Protein AF-A0A961I0P8-F1 (afdb_monomer_lite)

Sequence (160 aa):
MFYRPHDNSYAFHYSQSKVGEVLNMRFEPGFNRFFDALLLGDNDPRYLPQIRDQAIAQRRPIFMRYEGEPVAYGWFGRVWDEAIGSSSHLARTLLQTFLADLGEPGFAYGQRALGHRGDRMIEKYRDEIARQLSARLASDAFATRAAAFANDDIKELLWT

pLDDT: mean 72.75, std 16.75, range [37.62, 95.31]

Radius of gyration: 18.25 Å; chains: 1; bounding box: 43×35×43 Å

Foldseek 3Di:
DAADVVQRWDWDWDQDPLPRDIDTDIDDNVCVVVQLCLQQPPHDSVCSVVSRVVCVVVVQDSAADPVSHHDDPVVQQVCCCVQQVDGPVLVLLLCLLVQCVVPDVSNVVSCVVVSPPDPVPPPVNDDPVVNVVSNCSRVCSNVVRCVVVVVPPVVVVVPD

Secondary structure (DSSP, 8-state):
-EEEGGGTEEEEEEE-TTT--EEEEEPPGGGHHHHHHHHHTTS-GGGHHHHHHHHHHTT--SSB-TTSPBPPHHHHHHHHHHHHSS-HHHHHHHHHHHHHHT-HHHHHHHHHHHT---STTSSTT--HHHHHHHHHHHHHHHHHHHHHHHHHTTTGGG--

Structure (mmCIF, N/CA/C/O backbone):
data_AF-A0A961I0P8-F1
#
_entry.id   AF-A0A961I0P8-F1
#
loop_
_atom_site.group_PDB
_atom_site.id
_atom_site.type_symbol
_atom_site.label_atom_id
_atom_site.label_alt_id
_atom_site.label_comp_id
_atom_site.label_asym_id
_atom_site.label_entity_id
_atom_site.label_seq_id
_atom_site.pdbx_PDB_ins_code
_atom_site.Cartn_x
_atom_site.Cartn_y
_atom_site.Cartn_z
_atom_site.occupancy
_atom_site.B_iso_or_equiv
_atom_site.auth_seq_id
_atom_site.auth_comp_id
_atom_site.auth_asym_id
_atom_site.auth_atom_id
_atom_site.pdbx_PDB_model_num
ATOM 1 N N . MET A 1 1 ? -6.527 5.923 1.306 1.00 83.88 1 MET A N 1
ATOM 2 C CA . MET A 1 1 ? -6.908 4.517 1.057 1.00 83.88 1 MET A CA 1
ATOM 3 C C . MET A 1 1 ? -8.422 4.444 1.027 1.00 83.88 1 MET A C 1
ATOM 5 O O . MET A 1 1 ? -9.054 5.247 1.701 1.00 83.88 1 MET A O 1
ATOM 9 N N . PHE A 1 2 ? -8.990 3.537 0.248 1.00 88.19 2 PHE A N 1
ATOM 10 C CA . PHE A 1 2 ? -10.417 3.234 0.248 1.00 88.19 2 PHE A CA 1
ATOM 11 C C . PHE A 1 2 ? -10.611 1.723 0.115 1.00 88.19 2 PHE A C 1
ATOM 13 O O . PHE A 1 2 ? -9.712 1.012 -0.338 1.00 88.19 2 PHE A O 1
ATOM 20 N N . TYR A 1 3 ? -11.772 1.240 0.540 1.00 89.81 3 TYR A N 1
ATOM 21 C CA . TYR A 1 3 ? -12.153 -0.162 0.442 1.00 89.81 3 TYR A CA 1
ATOM 22 C C . TYR A 1 3 ? -13.157 -0.339 -0.695 1.00 89.81 3 TYR A C 1
ATOM 24 O O . TYR A 1 3 ? -14.016 0.515 -0.909 1.00 89.81 3 TYR A O 1
ATOM 32 N N . ARG A 1 4 ? -13.020 -1.425 -1.454 1.00 89.25 4 ARG A N 1
ATOM 33 C CA . ARG A 1 4 ? -13.873 -1.764 -2.595 1.00 89.25 4 ARG A CA 1
ATOM 34 C C . ARG A 1 4 ? -14.682 -3.013 -2.230 1.00 89.25 4 ARG A C 1
ATOM 36 O O . ARG A 1 4 ? -14.143 -4.113 -2.352 1.00 89.25 4 ARG A O 1
ATOM 43 N N . PRO A 1 5 ? -15.951 -2.872 -1.798 1.00 86.25 5 PRO A N 1
ATOM 44 C CA . PRO A 1 5 ? -16.746 -3.999 -1.308 1.00 86.25 5 PRO A CA 1
ATOM 45 C C . PRO A 1 5 ? -16.976 -5.090 -2.356 1.00 86.25 5 PRO A C 1
ATOM 47 O O . PRO A 1 5 ? -16.863 -6.267 -2.040 1.00 86.25 5 PRO A O 1
ATOM 50 N N . HIS A 1 6 ? -17.232 -4.702 -3.611 1.00 87.06 6 HIS A N 1
ATOM 51 C CA . HIS A 1 6 ? -17.514 -5.640 -4.705 1.00 87.06 6 HIS A CA 1
ATOM 52 C C . HIS A 1 6 ? -16.360 -6.623 -4.964 1.00 87.06 6 HIS A C 1
ATOM 54 O O . HIS A 1 6 ? -16.588 -7.782 -5.290 1.00 87.06 6 HIS A O 1
ATOM 60 N N . ASP A 1 7 ? -15.122 -6.167 -4.766 1.00 83.12 7 ASP A N 1
ATOM 61 C CA . ASP A 1 7 ? -13.919 -6.951 -5.057 1.00 83.12 7 ASP A CA 1
ATOM 62 C C . ASP A 1 7 ? -13.199 -7.388 -3.775 1.00 83.12 7 ASP A C 1
ATOM 64 O O . ASP A 1 7 ? -12.057 -7.839 -3.852 1.00 83.12 7 ASP A O 1
ATOM 68 N N . ASN A 1 8 ? -13.816 -7.157 -2.606 1.00 86.81 8 ASN A N 1
ATOM 69 C CA . ASN A 1 8 ? -13.235 -7.336 -1.276 1.00 86.81 8 ASN A CA 1
ATOM 70 C C . ASN A 1 8 ? -11.742 -6.960 -1.247 1.00 86.81 8 ASN A C 1
ATOM 72 O O . ASN A 1 8 ? -10.884 -7.808 -1.015 1.00 86.81 8 ASN A O 1
ATOM 76 N N . SER A 1 9 ? -11.403 -5.710 -1.570 1.00 87.81 9 SER A N 1
ATOM 77 C CA . SER A 1 9 ? -9.999 -5.276 -1.633 1.00 87.81 9 SER A CA 1
ATOM 78 C C . SER A 1 9 ? -9.810 -3.824 -1.227 1.00 87.81 9 SER A C 1
ATOM 80 O O . SER A 1 9 ? -10.643 -2.955 -1.499 1.00 87.81 9 SER A O 1
ATOM 82 N N . TYR A 1 10 ? -8.672 -3.548 -0.595 1.00 90.19 10 TYR A N 1
ATOM 83 C CA . TYR A 1 10 ? -8.203 -2.184 -0.388 1.00 90.19 10 TYR A CA 1
ATOM 84 C C . TYR A 1 10 ? -7.524 -1.634 -1.641 1.00 90.19 10 TYR A C 1
ATOM 86 O O . TYR A 1 10 ? -6.901 -2.354 -2.424 1.00 90.19 10 TYR A O 1
ATOM 94 N N . ALA A 1 11 ? -7.607 -0.320 -1.808 1.00 88.19 11 ALA A N 1
ATOM 95 C CA . ALA A 1 11 ? -6.888 0.410 -2.836 1.00 88.19 11 ALA A CA 1
ATOM 96 C C . ALA A 1 11 ? -6.405 1.764 -2.305 1.00 88.19 11 ALA A C 1
ATOM 98 O O . ALA A 1 11 ? -6.965 2.337 -1.361 1.00 88.19 11 ALA A O 1
ATOM 99 N N . PHE A 1 12 ? -5.364 2.308 -2.926 1.00 86.88 12 PHE A N 1
ATOM 100 C CA . PHE A 1 12 ? -4.960 3.685 -2.694 1.00 86.88 12 PHE A CA 1
ATOM 101 C C . PHE A 1 12 ? -4.842 4.469 -3.991 1.00 86.88 12 PHE A C 1
ATOM 103 O O . PHE A 1 12 ? -4.543 3.944 -5.061 1.00 86.88 12 PHE A O 1
ATOM 110 N N . HIS A 1 13 ? -5.063 5.765 -3.826 1.00 85.56 13 HIS A N 1
ATOM 111 C CA . HIS A 1 13 ? -4.775 6.793 -4.799 1.00 85.56 13 HIS A CA 1
ATOM 112 C C . HIS A 1 13 ? -3.648 7.639 -4.220 1.00 85.56 13 HIS A C 1
ATOM 114 O O . HIS A 1 13 ? -3.766 8.137 -3.096 1.00 85.56 13 HIS A O 1
ATOM 120 N N . TYR A 1 14 ? -2.550 7.763 -4.953 1.00 83.25 14 TYR A N 1
ATOM 121 C CA . TYR A 1 14 ? -1.390 8.527 -4.525 1.00 83.25 14 TYR A CA 1
ATOM 122 C C . TYR A 1 14 ? -0.945 9.456 -5.645 1.00 83.25 14 TYR A C 1
ATOM 124 O O . TYR A 1 14 ? -0.560 9.004 -6.719 1.00 83.25 14 TYR A O 1
ATOM 132 N N . SER A 1 15 ? -0.993 10.759 -5.378 1.00 82.88 15 SER A N 1
ATOM 133 C CA . SER A 1 15 ? -0.451 11.770 -6.279 1.00 82.88 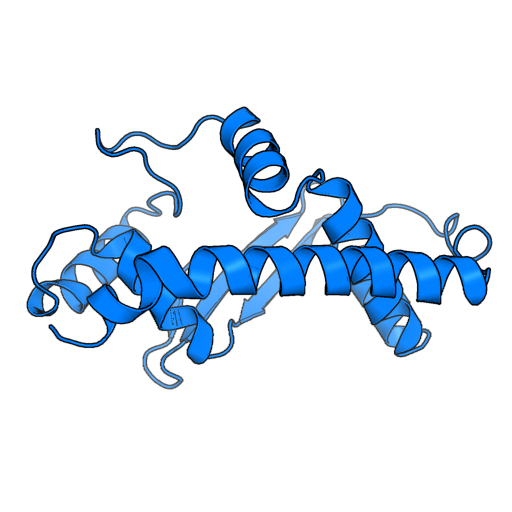15 SER A CA 1
ATOM 134 C C . SER A 1 15 ? 1.015 12.014 -5.932 1.00 82.88 15 SER A C 1
ATOM 136 O O . SER A 1 15 ? 1.348 12.449 -4.825 1.00 82.88 15 SER A O 1
ATOM 138 N N . GLN A 1 16 ? 1.908 11.703 -6.867 1.00 76.88 16 GLN A N 1
ATOM 139 C CA . GLN A 1 16 ? 3.335 11.923 -6.699 1.00 76.88 16 GLN A CA 1
ATOM 140 C C . GLN A 1 16 ? 3.692 13.383 -6.959 1.00 76.88 16 GLN A C 1
ATOM 142 O O . GLN A 1 16 ? 3.731 13.835 -8.102 1.00 76.88 16 GLN A O 1
ATOM 147 N N . SER A 1 17 ? 4.113 14.095 -5.915 1.00 75.31 17 SER A N 1
ATOM 148 C CA . SER A 1 17 ? 4.611 15.474 -6.038 1.00 75.31 17 SER A CA 1
ATOM 149 C C . SER A 1 17 ? 5.814 15.606 -6.982 1.00 75.31 17 SER A C 1
ATOM 151 O O . SER A 1 17 ? 6.000 16.636 -7.627 1.00 75.31 17 SER A O 1
ATOM 153 N N . LYS A 1 18 ? 6.632 14.550 -7.093 1.00 68.25 18 LYS A N 1
ATOM 154 C CA . LYS A 1 18 ? 7.830 14.534 -7.937 1.00 68.25 18 LYS A CA 1
ATOM 155 C C . LYS A 1 18 ? 7.573 14.225 -9.397 1.00 68.25 18 LYS A C 1
ATOM 157 O O . LYS A 1 18 ? 8.450 14.525 -10.172 1.00 68.25 18 LYS A O 1
ATOM 162 N N . VAL A 1 19 ? 6.470 13.645 -9.840 1.00 68.56 19 VAL A N 1
ATOM 163 C CA . VAL A 1 19 ? 6.284 13.388 -11.290 1.00 68.56 19 VAL A CA 1
ATOM 164 C C . VAL A 1 19 ? 4.963 13.970 -11.785 1.00 68.56 19 VAL A C 1
ATOM 166 O O . VAL A 1 19 ? 4.774 14.115 -12.982 1.00 68.56 19 VAL A O 1
ATOM 169 N N . GLY A 1 20 ? 4.088 14.408 -10.872 1.00 68.88 20 GLY A N 1
ATOM 170 C CA . GLY A 1 20 ? 2.731 14.844 -11.202 1.00 68.88 20 GLY A CA 1
ATOM 171 C C . GLY A 1 20 ? 1.812 13.677 -11.562 1.00 68.88 20 GLY A C 1
ATOM 172 O O . GLY A 1 20 ? 0.653 13.894 -11.893 1.00 68.88 20 GLY A O 1
ATOM 173 N N . GLU A 1 21 ? 2.320 12.448 -11.479 1.00 73.38 21 GLU A N 1
ATOM 174 C CA . GLU A 1 21 ? 1.610 11.229 -11.830 1.00 73.38 21 GLU A CA 1
ATOM 175 C C . GLU A 1 21 ? 0.743 10.740 -10.676 1.00 73.38 21 GLU A C 1
ATOM 177 O O . GLU A 1 21 ? 1.062 10.896 -9.490 1.00 73.38 21 GLU A O 1
ATOM 182 N N . VAL A 1 22 ? -0.365 10.112 -11.048 1.00 77.75 22 VAL A N 1
ATOM 183 C CA . VAL A 1 22 ? -1.296 9.498 -10.114 1.00 77.75 22 VAL A CA 1
ATOM 184 C C . VAL A 1 22 ? -1.117 7.991 -10.165 1.00 77.75 22 VAL A C 1
ATOM 186 O O . VAL A 1 22 ? -1.369 7.347 -11.181 1.00 77.75 22 VAL A O 1
ATOM 189 N N . LEU A 1 23 ? -0.751 7.412 -9.027 1.00 78.81 23 LEU A N 1
ATOM 190 C CA . LEU A 1 23 ? -0.727 5.972 -8.838 1.00 78.81 23 LEU A CA 1
ATOM 191 C C . LEU A 1 23 ? -2.037 5.521 -8.209 1.00 78.81 23 LEU A C 1
ATOM 193 O O . LEU A 1 23 ? -2.332 5.821 -7.051 1.00 78.81 23 LEU A O 1
ATOM 197 N N . ASN A 1 24 ? -2.803 4.771 -8.994 1.00 80.25 24 ASN A N 1
ATOM 198 C CA . ASN A 1 24 ? -3.949 4.011 -8.522 1.00 80.25 24 ASN A CA 1
ATOM 199 C C . ASN A 1 24 ? -3.503 2.565 -8.347 1.00 80.25 24 ASN A C 1
ATOM 201 O O . ASN A 1 24 ? -3.261 1.869 -9.331 1.00 80.25 24 ASN A O 1
ATOM 205 N N . MET A 1 25 ? -3.381 2.120 -7.103 1.00 81.62 25 MET A N 1
ATOM 206 C CA . MET A 1 25 ? -2.972 0.754 -6.803 1.00 81.62 25 MET A CA 1
ATOM 207 C C . MET A 1 25 ? -4.085 0.040 -6.057 1.00 81.62 25 MET A C 1
ATOM 209 O O . MET A 1 25 ? -4.577 0.516 -5.032 1.00 81.62 25 MET A O 1
ATOM 213 N N . ARG A 1 26 ? -4.462 -1.122 -6.581 1.00 84.06 26 ARG A N 1
ATOM 214 C CA . ARG A 1 26 ? -5.325 -2.088 -5.911 1.00 84.06 26 ARG A CA 1
ATOM 215 C C . ARG A 1 26 ? -4.438 -3.132 -5.250 1.00 84.06 26 ARG A C 1
ATOM 217 O O . ARG A 1 26 ? -3.508 -3.621 -5.886 1.00 84.06 26 ARG A O 1
ATOM 224 N N . PHE A 1 27 ? -4.735 -3.472 -4.005 1.00 82.25 27 PHE A N 1
ATOM 225 C CA . PHE A 1 27 ? -4.088 -4.592 -3.342 1.00 82.25 27 PHE A CA 1
ATOM 226 C C . PHE A 1 27 ? -4.807 -5.894 -3.679 1.00 82.25 27 PHE A C 1
ATOM 228 O O . PHE A 1 27 ? -6.032 -5.928 -3.817 1.00 82.25 27 PHE A O 1
ATOM 235 N N . GLU A 1 28 ? -4.036 -6.971 -3.786 1.00 82.00 28 GLU A N 1
ATOM 236 C CA . GLU A 1 28 ? -4.603 -8.313 -3.844 1.00 82.00 28 GLU A CA 1
ATOM 237 C C . GLU A 1 28 ? -5.339 -8.626 -2.528 1.00 82.00 28 GLU A C 1
ATOM 239 O O . GLU A 1 28 ? -4.830 -8.262 -1.462 1.00 82.00 28 GLU A O 1
ATOM 244 N N . PRO A 1 29 ? -6.500 -9.312 -2.556 1.00 81.00 29 PRO A N 1
ATOM 245 C CA . PRO A 1 29 ? -7.317 -9.552 -1.360 1.00 81.00 29 PRO A CA 1
ATOM 246 C C . PRO A 1 29 ? -6.568 -10.206 -0.191 1.00 81.00 29 PRO A C 1
ATOM 248 O O . PRO A 1 29 ? -6.901 -9.969 0.967 1.00 81.00 29 PRO A O 1
ATOM 251 N N . GLY A 1 30 ? -5.509 -10.978 -0.464 1.00 82.38 30 GLY A N 1
ATOM 252 C CA . GLY A 1 30 ? -4.651 -11.569 0.570 1.00 82.38 30 GLY A CA 1
ATOM 253 C C . GLY A 1 30 ? -3.957 -10.546 1.484 1.00 82.38 30 GLY A C 1
ATOM 254 O O . GLY A 1 30 ? -3.597 -10.884 2.610 1.00 82.38 30 GLY A O 1
ATOM 255 N N . PHE A 1 31 ? -3.811 -9.290 1.048 1.00 83.94 31 PHE A N 1
ATOM 256 C CA . PHE A 1 31 ? -3.302 -8.197 1.882 1.00 83.94 31 PHE A CA 1
ATOM 257 C C . PHE A 1 31 ? -4.360 -7.609 2.821 1.00 83.94 31 PHE A C 1
ATOM 259 O O . PHE A 1 31 ? -3.997 -6.877 3.739 1.00 83.94 31 PHE A O 1
ATOM 266 N N . ASN A 1 32 ? -5.648 -7.928 2.653 1.00 88.12 32 ASN A N 1
ATOM 267 C CA . ASN A 1 32 ? -6.696 -7.380 3.514 1.00 88.12 32 ASN A CA 1
ATOM 268 C C . ASN A 1 32 ? -6.457 -7.717 4.978 1.00 88.12 32 ASN A C 1
ATOM 270 O O . ASN A 1 32 ? -6.579 -6.824 5.800 1.00 88.12 32 ASN A O 1
ATOM 274 N N . ARG A 1 33 ? -6.014 -8.944 5.290 1.00 89.06 33 ARG A N 1
ATOM 275 C CA . ARG A 1 33 ? -5.712 -9.359 6.670 1.00 89.06 33 ARG A CA 1
ATOM 276 C C . ARG A 1 33 ? -4.747 -8.404 7.376 1.00 89.06 33 ARG A C 1
ATOM 278 O O . ARG A 1 33 ? -4.903 -8.130 8.555 1.00 89.06 33 ARG A O 1
ATOM 285 N N . PHE A 1 34 ? -3.775 -7.867 6.637 1.00 89.06 34 PHE A N 1
ATOM 286 C CA . PHE A 1 34 ? -2.805 -6.920 7.171 1.00 89.06 34 PHE A CA 1
ATOM 287 C C . PHE A 1 34 ? -3.461 -5.568 7.470 1.00 89.06 34 PHE A C 1
ATOM 289 O O . PHE A 1 34 ? -3.300 -5.029 8.560 1.00 89.06 34 PHE A O 1
ATOM 296 N N . PHE A 1 35 ? -4.239 -5.030 6.529 1.00 90.62 35 PHE A N 1
ATOM 297 C CA . PHE A 1 35 ? -4.942 -3.761 6.733 1.00 90.62 35 PHE A CA 1
ATOM 298 C C . PHE A 1 35 ? -6.045 -3.860 7.787 1.00 90.62 35 PHE A C 1
ATOM 300 O O . PHE A 1 35 ? -6.217 -2.934 8.572 1.00 90.62 35 PHE A O 1
ATOM 307 N N . ASP A 1 36 ? -6.763 -4.977 7.822 1.00 92.06 36 ASP A N 1
ATOM 308 C CA . ASP A 1 36 ? -7.804 -5.250 8.802 1.00 92.06 36 ASP A CA 1
ATOM 309 C C . ASP A 1 36 ? -7.201 -5.330 10.203 1.00 92.06 36 ASP A C 1
ATOM 311 O O . ASP A 1 36 ? -7.709 -4.657 11.091 1.00 92.06 36 ASP A O 1
ATOM 315 N N . ALA A 1 37 ? -6.066 -6.016 10.386 1.00 90.25 37 ALA A N 1
ATOM 316 C CA . ALA A 1 37 ? -5.346 -6.030 11.660 1.00 90.25 37 ALA A CA 1
ATOM 317 C C . ALA A 1 37 ? -4.896 -4.622 12.095 1.00 90.25 37 ALA A C 1
ATOM 319 O O . ALA A 1 37 ? -5.094 -4.238 13.245 1.00 90.25 37 ALA A O 1
ATOM 320 N N . LEU A 1 38 ? -4.360 -3.809 11.174 1.00 89.62 38 LEU A N 1
ATOM 321 C CA . LEU A 1 38 ? -3.959 -2.425 11.474 1.00 89.62 38 LEU A CA 1
ATOM 322 C C . LEU A 1 38 ? -5.139 -1.517 11.855 1.00 89.62 38 LEU A C 1
ATOM 324 O O . LEU A 1 38 ? -4.991 -0.585 12.650 1.00 89.62 38 LEU A O 1
ATOM 328 N N . LEU A 1 39 ? -6.303 -1.738 11.247 1.00 90.81 39 LEU A N 1
ATOM 329 C CA . LEU A 1 39 ? -7.504 -0.961 11.532 1.00 90.81 39 LEU A CA 1
ATOM 330 C C . LEU A 1 39 ? -8.153 -1.395 12.841 1.00 90.81 39 LEU A C 1
ATOM 332 O O . LEU A 1 39 ? -8.515 -0.526 13.636 1.00 90.81 39 LEU A O 1
ATOM 336 N N . LEU A 1 40 ? -8.294 -2.708 13.024 1.00 90.75 40 LEU A N 1
ATOM 337 C CA . LEU A 1 40 ? -8.997 -3.339 14.131 1.00 90.75 40 LEU A CA 1
ATOM 338 C C . LEU A 1 40 ? -8.220 -3.210 15.445 1.00 90.75 40 LEU A C 1
ATOM 340 O O . LEU A 1 40 ? -8.827 -2.883 16.465 1.00 90.75 40 LEU A O 1
ATOM 344 N N . GLY A 1 41 ? -6.898 -3.407 15.423 1.00 87.00 41 GLY A N 1
ATOM 345 C CA . GLY A 1 41 ? -6.098 -3.519 16.645 1.00 87.00 41 GLY A CA 1
ATOM 346 C C . GLY A 1 41 ? -6.676 -4.597 17.566 1.00 87.00 41 GLY A C 1
ATOM 347 O O . GLY A 1 41 ? -7.018 -5.679 17.099 1.00 87.00 41 GLY A O 1
ATOM 348 N N . ASP A 1 42 ? -6.873 -4.254 18.839 1.00 87.19 42 ASP A N 1
ATOM 349 C CA . ASP A 1 42 ? -7.404 -5.169 19.862 1.00 87.19 42 ASP A CA 1
ATOM 350 C C . ASP A 1 42 ? -8.947 -5.207 19.928 1.00 87.19 42 ASP A C 1
ATOM 352 O O . ASP A 1 42 ? -9.528 -5.749 20.869 1.00 87.19 42 ASP A O 1
ATOM 356 N N . ASN A 1 43 ? -9.645 -4.588 18.969 1.00 88.31 43 ASN A N 1
ATOM 357 C CA . ASN A 1 43 ? -11.109 -4.577 18.957 1.00 88.31 43 ASN A CA 1
ATOM 358 C C . ASN A 1 43 ? -11.690 -5.909 18.458 1.00 88.31 43 ASN A C 1
ATOM 360 O O . ASN A 1 43 ? -11.099 -6.607 17.640 1.00 88.31 43 ASN A O 1
ATOM 364 N N . ASP A 1 44 ? -12.916 -6.221 18.887 1.00 92.19 44 ASP A N 1
ATOM 365 C CA . ASP A 1 44 ? -13.655 -7.389 18.396 1.00 92.19 44 ASP A CA 1
ATOM 366 C C . ASP A 1 44 ? -13.899 -7.287 16.868 1.00 92.19 44 ASP A C 1
ATOM 368 O O . ASP A 1 44 ? -14.392 -6.245 16.403 1.00 92.19 44 ASP A O 1
ATOM 372 N N . PRO A 1 45 ? -13.617 -8.347 16.077 1.00 93.19 45 PRO A N 1
ATOM 373 C CA . PRO A 1 45 ? -13.771 -8.362 14.620 1.00 93.19 45 PRO A CA 1
ATOM 374 C C . PRO A 1 45 ? -15.135 -7.899 14.098 1.00 93.19 45 PRO A C 1
ATOM 376 O O . PRO A 1 45 ? -15.220 -7.374 12.984 1.00 93.19 45 PRO A O 1
ATOM 379 N N . ARG A 1 46 ? -16.211 -8.024 14.886 1.00 95.31 46 ARG A N 1
ATOM 380 C CA . ARG A 1 46 ? -17.553 -7.549 14.505 1.00 95.31 46 ARG A CA 1
ATOM 381 C C . ARG A 1 46 ? -17.613 -6.041 14.247 1.00 95.31 46 ARG A C 1
ATOM 383 O O . ARG A 1 46 ? -18.499 -5.580 13.529 1.00 95.31 46 ARG A O 1
ATOM 390 N N . TYR A 1 47 ? -16.684 -5.272 14.818 1.00 94.38 47 TYR A N 1
ATOM 391 C CA . TYR A 1 47 ? -16.592 -3.824 14.631 1.00 94.38 47 TYR A CA 1
ATOM 392 C C . TYR A 1 47 ? -15.787 -3.421 13.394 1.00 94.38 47 TYR A C 1
ATOM 394 O O . TYR A 1 47 ? -15.807 -2.246 13.019 1.00 94.38 47 TYR A O 1
ATOM 402 N N . LEU A 1 48 ? -15.116 -4.365 12.725 1.00 93.12 48 LEU A N 1
ATOM 403 C CA . LEU A 1 48 ? -14.260 -4.081 11.575 1.00 93.12 48 LEU A CA 1
ATOM 404 C C . LEU A 1 48 ? -14.962 -3.268 10.472 1.00 93.12 48 LEU A C 1
ATOM 406 O O . LEU A 1 48 ? -14.357 -2.294 10.021 1.00 93.12 48 LEU A O 1
ATOM 410 N N . PRO A 1 49 ? -16.212 -3.569 10.049 1.00 93.56 49 PRO A N 1
ATOM 411 C CA . PRO A 1 49 ? -16.879 -2.770 9.021 1.00 93.56 49 PRO A CA 1
ATOM 412 C C . PRO A 1 49 ? -17.035 -1.301 9.435 1.00 93.56 49 PRO A C 1
ATOM 414 O O . PRO A 1 49 ? -16.662 -0.399 8.689 1.00 93.56 49 PRO A O 1
ATOM 417 N N . GLN A 1 50 ? -17.495 -1.060 10.665 1.00 95.00 50 GLN A N 1
ATOM 418 C CA . GLN A 1 50 ? -17.700 0.289 11.190 1.00 95.00 50 GLN A CA 1
ATOM 419 C C . GLN A 1 50 ? -16.376 1.052 11.342 1.00 95.00 50 GLN A C 1
ATOM 421 O O . GLN A 1 50 ? -16.282 2.210 10.933 1.00 95.00 50 GLN A O 1
ATOM 426 N N . ILE A 1 51 ? -15.347 0.413 11.908 1.00 94.06 51 ILE A N 1
ATOM 427 C CA . ILE A 1 51 ? -14.020 1.018 12.107 1.00 94.06 51 ILE A CA 1
ATOM 428 C C . ILE A 1 51 ? -13.381 1.359 10.759 1.00 94.06 51 ILE A C 1
ATOM 430 O O . ILE A 1 51 ? -12.807 2.439 10.595 1.00 94.06 51 ILE A O 1
ATOM 434 N N . ARG A 1 52 ? -13.501 0.461 9.776 1.00 94.25 52 ARG A N 1
ATOM 435 C CA . ARG A 1 52 ? -13.005 0.667 8.414 1.00 94.25 52 ARG A CA 1
ATOM 436 C C . ARG A 1 52 ? -13.653 1.888 7.771 1.00 94.25 52 ARG A C 1
ATOM 438 O O . ARG A 1 52 ? -12.937 2.752 7.264 1.00 94.25 52 ARG A O 1
ATOM 445 N N . ASP A 1 53 ? -14.978 1.981 7.822 1.00 93.12 53 ASP A N 1
ATOM 446 C CA . ASP A 1 53 ? -15.717 3.092 7.222 1.00 93.12 53 ASP A CA 1
ATOM 447 C C . ASP A 1 53 ? -15.355 4.428 7.884 1.00 93.12 53 ASP A C 1
ATOM 449 O O . ASP A 1 53 ? -15.088 5.417 7.194 1.00 93.12 53 ASP A O 1
ATOM 453 N N . GLN A 1 54 ? -15.237 4.448 9.216 1.00 93.31 54 GLN A N 1
ATOM 454 C CA . GLN A 1 54 ? -14.795 5.627 9.965 1.00 93.31 54 GLN A CA 1
ATOM 455 C C . GLN A 1 54 ? -13.365 6.043 9.598 1.00 93.31 54 GLN A C 1
ATOM 457 O O . GLN A 1 54 ? -13.122 7.215 9.306 1.00 93.31 54 GLN A O 1
ATOM 462 N N . ALA A 1 55 ? -12.424 5.096 9.559 1.00 92.50 55 ALA A N 1
ATOM 463 C CA . ALA A 1 55 ? -11.031 5.370 9.219 1.00 92.50 55 ALA A CA 1
ATOM 464 C C . ALA A 1 55 ? -10.885 5.936 7.798 1.00 92.50 55 ALA A C 1
ATOM 466 O O . ALA A 1 55 ? -10.118 6.879 7.579 1.00 92.50 55 ALA A O 1
ATOM 467 N N . ILE A 1 56 ? -11.644 5.403 6.834 1.00 91.81 56 ILE A N 1
ATOM 468 C CA . ILE A 1 56 ? -11.660 5.901 5.454 1.00 91.81 56 ILE A CA 1
ATOM 469 C C . ILE A 1 56 ? -12.250 7.314 5.401 1.00 91.81 56 ILE A C 1
ATOM 471 O O . ILE A 1 56 ? -11.635 8.201 4.802 1.00 91.81 56 ILE A O 1
ATOM 475 N N . ALA A 1 57 ? -13.397 7.547 6.049 1.00 92.25 57 ALA A N 1
ATOM 476 C CA . ALA A 1 57 ? -14.061 8.851 6.070 1.00 92.25 57 ALA A CA 1
ATOM 477 C C . ALA A 1 57 ? -13.173 9.944 6.686 1.00 92.25 57 ALA A C 1
ATOM 479 O O . ALA A 1 57 ? -13.080 11.051 6.157 1.00 92.25 57 ALA A O 1
ATOM 480 N N . GLN A 1 58 ? -12.457 9.613 7.761 1.00 92.50 58 GLN A N 1
ATOM 481 C CA . GLN A 1 58 ? -11.545 10.525 8.453 1.00 92.50 58 GLN A CA 1
ATOM 482 C C . GLN A 1 58 ? -10.188 10.677 7.757 1.00 92.50 58 GLN A C 1
ATOM 484 O O . GLN A 1 58 ? -9.364 11.477 8.194 1.00 92.50 58 GLN A O 1
ATOM 489 N N . ARG A 1 59 ? -9.923 9.907 6.690 1.00 90.06 59 ARG A N 1
ATOM 490 C CA . ARG A 1 59 ? -8.593 9.792 6.069 1.00 90.06 59 ARG A CA 1
ATOM 491 C C . ARG A 1 59 ? -7.506 9.480 7.108 1.00 90.06 59 ARG A C 1
ATOM 493 O O . ARG A 1 59 ? -6.390 9.993 7.015 1.00 90.06 59 ARG A O 1
ATOM 500 N N . ARG A 1 60 ? -7.844 8.635 8.090 1.00 90.12 60 ARG A N 1
ATOM 501 C CA . ARG A 1 60 ? -6.946 8.213 9.169 1.00 90.12 60 ARG A CA 1
ATOM 502 C C . ARG A 1 60 ? -5.658 7.632 8.560 1.00 90.12 60 ARG A C 1
ATOM 504 O O . ARG A 1 60 ? -5.744 6.809 7.640 1.00 90.12 60 ARG A O 1
ATOM 511 N N . PRO A 1 61 ? -4.464 8.031 9.036 1.00 89.62 61 PRO A N 1
ATOM 512 C CA . PRO A 1 61 ? -3.222 7.397 8.611 1.00 89.62 61 PRO A CA 1
ATOM 513 C C . PRO A 1 61 ? -3.232 5.893 8.915 1.00 89.62 61 PRO A C 1
ATOM 515 O O . PRO A 1 61 ? -3.748 5.454 9.937 1.00 89.62 61 PRO A O 1
ATOM 518 N N . ILE A 1 62 ? -2.668 5.092 8.008 1.00 86.94 62 ILE A N 1
ATOM 519 C CA . ILE A 1 62 ? -2.681 3.622 8.127 1.00 86.94 62 ILE A CA 1
ATOM 520 C C . ILE A 1 62 ? -1.853 3.163 9.334 1.00 86.94 62 ILE A C 1
ATOM 522 O O . ILE A 1 62 ? -2.258 2.263 10.061 1.00 86.94 62 ILE A O 1
ATOM 526 N N . PHE A 1 63 ? -0.703 3.801 9.552 1.00 88.81 63 PHE A N 1
ATOM 527 C CA . PHE A 1 63 ? 0.199 3.486 10.652 1.00 88.81 63 PHE A CA 1
ATOM 528 C C . PHE A 1 63 ? 0.006 4.495 11.778 1.00 88.81 63 PHE A C 1
ATOM 530 O O . PHE A 1 63 ? 0.415 5.656 11.673 1.00 88.81 63 PHE A O 1
ATOM 537 N N . MET A 1 64 ? -0.620 4.019 12.846 1.00 88.88 64 MET A N 1
ATOM 538 C CA . MET A 1 64 ? -0.856 4.761 14.076 1.00 88.88 64 MET A CA 1
ATOM 539 C C . MET A 1 64 ? -0.049 4.120 15.202 1.00 88.88 64 MET A C 1
ATOM 541 O O . MET A 1 64 ? 0.196 2.915 15.194 1.00 88.88 64 MET A O 1
ATOM 545 N N . ARG A 1 65 ? 0.359 4.927 16.171 1.00 87.44 65 ARG A N 1
ATOM 546 C CA . ARG A 1 65 ? 0.813 4.458 17.474 1.00 87.44 65 ARG A CA 1
ATOM 547 C C . ARG A 1 65 ? -0.384 4.001 18.300 1.00 87.44 65 ARG A C 1
ATOM 549 O O . ARG A 1 65 ? -1.525 4.352 17.994 1.00 87.44 65 ARG A O 1
ATOM 556 N N . TYR A 1 66 ? -0.102 3.272 19.373 1.00 79.12 66 TYR A N 1
ATOM 557 C CA . TYR A 1 66 ? -1.119 2.803 20.308 1.00 79.12 66 TYR A CA 1
ATOM 558 C C . TYR A 1 66 ? -1.935 3.959 20.908 1.00 79.12 66 TYR A C 1
ATOM 560 O O . TYR A 1 66 ? -3.145 3.852 21.070 1.00 79.12 66 TYR A O 1
ATOM 568 N N . GLU A 1 67 ? -1.302 5.110 21.138 1.00 82.44 67 GLU A N 1
ATOM 569 C CA . GLU A 1 67 ? -1.950 6.298 21.700 1.00 82.44 67 GLU A CA 1
ATOM 570 C C . GLU A 1 67 ? -2.875 7.030 20.709 1.00 82.44 67 GLU A C 1
ATOM 572 O O . GLU A 1 67 ? -3.452 8.058 21.051 1.00 82.44 67 GLU A O 1
ATOM 577 N N . GLY A 1 68 ? -3.024 6.527 19.477 1.00 83.75 68 GLY A N 1
ATOM 578 C CA . GLY A 1 68 ? -3.891 7.126 18.460 1.00 83.75 68 GLY A CA 1
ATOM 579 C C . GLY A 1 68 ? -3.236 8.242 17.645 1.00 83.75 68 GLY A C 1
ATOM 580 O O . GLY A 1 68 ? -3.917 8.897 16.860 1.00 83.75 68 GLY A O 1
ATOM 581 N N . GLU A 1 69 ? -1.920 8.426 17.769 1.00 88.25 69 GLU A N 1
ATOM 582 C CA . GLU A 1 69 ? -1.144 9.399 16.992 1.00 88.25 69 GLU A CA 1
ATOM 583 C C . GLU A 1 69 ? -0.468 8.758 15.771 1.00 88.25 69 GLU A C 1
ATOM 585 O O . GLU A 1 69 ? -0.072 7.593 15.832 1.00 88.25 69 GLU A O 1
ATOM 590 N N . PRO A 1 70 ? -0.257 9.475 14.654 1.00 91.25 70 PRO A N 1
ATOM 591 C CA . PRO A 1 70 ? 0.478 8.936 13.514 1.00 91.25 70 PRO A CA 1
ATOM 592 C C . PRO A 1 70 ? 1.924 8.562 13.873 1.00 91.25 70 PRO A C 1
ATOM 594 O O . PRO A 1 70 ? 2.594 9.220 14.676 1.00 91.25 70 PRO A O 1
ATOM 597 N N . VAL A 1 71 ? 2.459 7.518 13.236 1.00 91.12 71 VAL A N 1
ATOM 598 C CA . VAL A 1 71 ? 3.885 7.188 13.390 1.00 91.12 71 VAL A CA 1
ATOM 599 C C . VAL A 1 71 ? 4.776 8.300 12.817 1.00 91.12 71 VAL A C 1
ATOM 601 O O . VAL A 1 71 ? 4.476 8.913 11.793 1.00 91.12 71 VAL A O 1
ATOM 604 N N . ALA A 1 72 ? 5.912 8.556 13.471 1.00 89.38 72 ALA A N 1
ATOM 605 C CA . ALA A 1 72 ? 6.882 9.543 12.994 1.00 89.38 72 ALA A CA 1
ATOM 606 C C . ALA A 1 72 ? 7.568 9.058 11.707 1.00 89.38 72 ALA A C 1
ATOM 608 O O . ALA A 1 72 ? 7.806 7.867 11.549 1.00 89.38 72 ALA A O 1
ATOM 609 N N . TYR A 1 73 ? 7.988 9.965 10.820 1.00 82.38 73 TYR A N 1
ATOM 610 C CA . TYR A 1 73 ? 8.592 9.587 9.530 1.00 82.38 73 TYR A CA 1
ATOM 611 C C . TYR A 1 73 ? 9.796 8.630 9.660 1.00 82.38 73 TYR A C 1
ATOM 613 O O . TYR A 1 73 ? 9.909 7.656 8.919 1.00 82.38 73 TYR A O 1
ATOM 621 N N . GLY A 1 74 ? 10.667 8.851 10.650 1.00 83.94 74 GLY A N 1
ATOM 622 C CA . GLY A 1 74 ? 11.821 7.980 10.909 1.00 83.94 74 GLY A CA 1
ATOM 623 C C . GLY A 1 74 ? 11.462 6.568 11.397 1.00 83.94 74 GLY A C 1
ATOM 624 O O . GLY A 1 74 ? 12.321 5.692 11.396 1.00 83.94 74 GLY A O 1
ATOM 625 N N . TRP A 1 75 ? 10.212 6.324 11.804 1.00 87.62 75 TRP A N 1
ATOM 626 C CA . TRP A 1 75 ? 9.733 4.998 12.202 1.00 87.62 75 TRP A CA 1
ATOM 627 C C . TRP A 1 75 ? 9.803 4.010 11.038 1.00 87.62 75 TRP A C 1
ATOM 629 O O . TRP A 1 75 ? 10.318 2.915 11.217 1.00 87.62 75 TRP A O 1
ATOM 639 N N . PHE A 1 76 ? 9.400 4.419 9.829 1.00 83.19 76 PHE A N 1
ATOM 640 C CA . PHE A 1 76 ? 9.409 3.533 8.663 1.00 8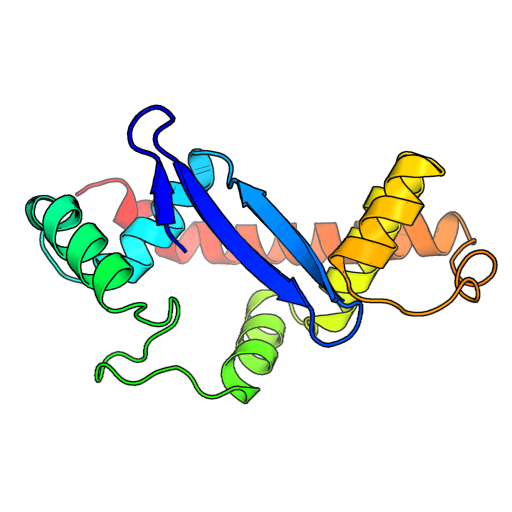3.19 76 PHE A CA 1
ATOM 641 C C . PHE A 1 76 ? 10.808 2.992 8.360 1.00 83.19 76 PHE A C 1
ATOM 643 O O . PHE A 1 76 ? 10.966 1.799 8.138 1.00 83.19 76 PHE A O 1
ATOM 650 N N . GLY A 1 77 ? 11.830 3.853 8.374 1.00 80.75 77 GLY A N 1
ATOM 651 C CA . GLY A 1 77 ? 13.210 3.430 8.123 1.00 80.75 77 GLY A CA 1
ATOM 652 C C . GLY A 1 77 ? 13.703 2.403 9.143 1.00 80.75 77 GLY A C 1
ATOM 653 O O . GLY A 1 77 ? 14.279 1.397 8.742 1.00 80.75 77 GLY A O 1
ATOM 654 N N . ARG A 1 78 ? 13.414 2.633 10.431 1.00 83.31 78 ARG A N 1
ATOM 655 C CA . ARG A 1 78 ? 13.782 1.715 11.517 1.00 83.31 78 ARG A CA 1
ATOM 656 C C . ARG A 1 78 ? 13.060 0.380 11.417 1.00 83.31 78 ARG A C 1
ATOM 658 O O . ARG A 1 78 ? 13.716 -0.642 11.482 1.00 83.31 78 ARG A O 1
ATOM 665 N N . VAL A 1 79 ? 11.751 0.380 11.169 1.00 83.31 79 VAL A N 1
ATOM 666 C CA . VAL A 1 79 ? 10.985 -0.868 11.022 1.00 83.31 79 VAL A CA 1
ATOM 667 C C . VAL A 1 79 ? 11.466 -1.690 9.830 1.00 83.31 79 VAL A C 1
ATOM 669 O O . VAL A 1 79 ? 11.550 -2.907 9.927 1.00 83.31 79 VAL A O 1
ATOM 672 N N . TRP A 1 80 ? 11.824 -1.049 8.714 1.00 76.62 80 TRP A N 1
ATOM 673 C CA . TRP A 1 80 ? 12.430 -1.747 7.576 1.00 76.62 80 TRP A CA 1
ATOM 674 C C . TRP A 1 80 ? 13.770 -2.400 7.943 1.00 76.62 80 TRP A C 1
ATOM 676 O O . TRP A 1 80 ? 13.999 -3.565 7.612 1.00 76.62 80 TRP A O 1
ATOM 686 N N . ASP A 1 81 ? 14.622 -1.667 8.658 1.00 74.81 81 ASP A N 1
ATOM 687 C CA . ASP A 1 81 ? 15.916 -2.165 9.120 1.00 74.81 81 ASP A CA 1
ATOM 688 C C . ASP A 1 81 ? 15.760 -3.307 10.139 1.00 74.81 81 ASP A C 1
ATOM 690 O O . ASP A 1 81 ? 16.363 -4.363 9.994 1.00 74.81 81 ASP A O 1
ATOM 694 N N . GLU A 1 82 ? 14.860 -3.167 11.110 1.00 78.12 82 GLU A N 1
ATOM 695 C CA . GLU A 1 82 ? 14.556 -4.197 12.110 1.00 78.12 82 GLU A CA 1
ATOM 696 C C . GLU A 1 82 ? 13.962 -5.464 11.472 1.00 78.12 82 GLU A C 1
ATOM 698 O O . GLU A 1 82 ? 14.346 -6.590 11.816 1.00 78.12 82 GLU A O 1
ATOM 703 N N . ALA A 1 83 ? 13.033 -5.301 10.527 1.00 73.06 83 ALA A N 1
ATOM 704 C CA . ALA A 1 83 ? 12.327 -6.414 9.908 1.00 73.06 83 ALA A CA 1
ATOM 705 C C . ALA A 1 83 ? 13.193 -7.178 8.903 1.00 73.06 83 ALA A C 1
ATOM 707 O O . ALA A 1 83 ? 13.068 -8.393 8.811 1.00 73.06 83 ALA A O 1
ATOM 708 N N . ILE A 1 84 ? 14.038 -6.501 8.120 1.00 67.06 84 ILE A N 1
ATOM 709 C CA . ILE A 1 84 ? 14.695 -7.103 6.940 1.00 67.06 84 ILE A CA 1
ATOM 710 C 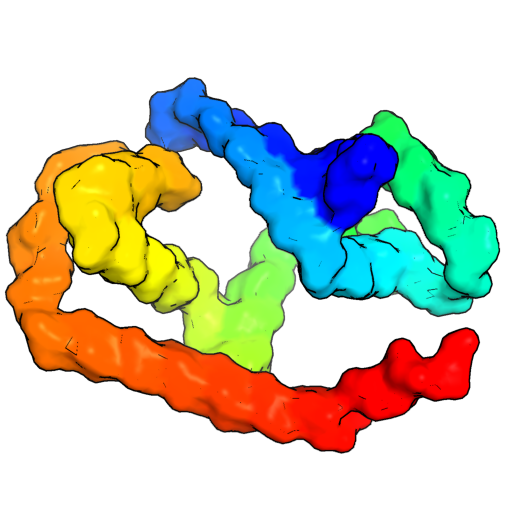C . ILE A 1 84 ? 16.217 -6.872 6.939 1.00 67.06 84 ILE A C 1
ATOM 712 O O . ILE A 1 84 ? 16.926 -7.412 6.094 1.00 67.06 84 ILE A O 1
ATOM 716 N N . GLY A 1 85 ? 16.756 -6.105 7.890 1.00 65.81 85 GLY A N 1
ATOM 717 C CA . GLY A 1 85 ? 18.178 -5.745 7.934 1.00 65.81 85 GLY A CA 1
ATOM 718 C C . GLY A 1 85 ? 18.581 -4.789 6.812 1.00 65.81 85 GLY A C 1
ATOM 719 O O . GLY A 1 85 ? 19.743 -4.762 6.406 1.00 65.81 85 GLY A O 1
ATOM 720 N N . SER A 1 86 ? 17.616 -4.076 6.221 1.00 66.12 86 SER A N 1
ATOM 721 C CA . SER A 1 86 ? 17.888 -3.162 5.120 1.00 66.12 86 SER A CA 1
ATOM 722 C C . SER A 1 86 ? 16.919 -1.992 5.052 1.00 66.12 86 SER A C 1
ATOM 724 O O . SER A 1 86 ? 15.767 -2.060 5.472 1.00 66.12 86 SER A O 1
ATOM 726 N N . SER A 1 87 ? 17.378 -0.907 4.434 1.00 69.50 87 SER A N 1
ATOM 727 C CA . SER A 1 87 ? 16.576 0.294 4.243 1.00 69.50 87 SER A CA 1
ATOM 728 C C . SER A 1 87 ? 15.496 0.120 3.169 1.00 69.50 87 SER A C 1
ATOM 730 O O . SER A 1 87 ? 15.644 -0.617 2.191 1.00 69.50 87 SER A O 1
ATOM 732 N N . SER A 1 88 ? 14.454 0.949 3.257 1.00 72.31 88 SER A N 1
ATOM 733 C CA . SER A 1 88 ? 13.425 1.066 2.212 1.00 72.31 88 SER A CA 1
ATOM 734 C C . SER A 1 88 ? 13.965 1.456 0.819 1.00 72.31 88 SER A C 1
ATOM 736 O O . SER A 1 88 ? 13.231 1.376 -0.169 1.00 72.31 88 SER A O 1
ATOM 738 N N . HIS A 1 89 ? 15.228 1.888 0.699 1.00 72.75 89 HIS A N 1
ATOM 739 C CA . HIS A 1 89 ? 15.871 2.115 -0.598 1.00 72.75 89 HIS A CA 1
ATOM 740 C C . HIS A 1 89 ? 16.232 0.807 -1.308 1.00 72.75 89 HIS A C 1
ATOM 742 O O . HIS A 1 89 ? 16.092 0.743 -2.530 1.00 72.75 89 HIS A O 1
ATOM 748 N N . LEU A 1 90 ? 16.631 -0.243 -0.579 1.00 69.50 90 LEU A N 1
ATOM 749 C CA . LEU A 1 90 ? 16.899 -1.548 -1.188 1.00 69.50 90 LEU A CA 1
ATOM 750 C C . LEU A 1 90 ? 15.609 -2.144 -1.764 1.00 69.50 90 LEU A C 1
ATOM 752 O O . LEU A 1 90 ? 15.601 -2.584 -2.909 1.00 69.50 90 LEU A O 1
ATOM 756 N N . ALA A 1 91 ? 14.495 -2.050 -1.032 1.00 71.38 91 ALA A N 1
ATOM 757 C CA . ALA A 1 91 ? 13.183 -2.492 -1.511 1.00 71.38 91 ALA A CA 1
ATOM 758 C C . ALA A 1 91 ? 12.776 -1.818 -2.835 1.00 71.38 91 ALA A C 1
ATOM 760 O O . ALA A 1 91 ? 12.317 -2.484 -3.762 1.00 71.38 91 ALA A O 1
ATOM 761 N N . ARG A 1 92 ? 12.999 -0.501 -2.961 1.00 75.25 92 ARG A N 1
ATOM 762 C CA . ARG A 1 92 ? 12.739 0.237 -4.211 1.00 75.25 92 ARG A CA 1
ATOM 763 C C . ARG A 1 92 ? 13.642 -0.217 -5.353 1.00 75.25 92 ARG A C 1
ATOM 765 O O . ARG A 1 92 ? 13.167 -0.362 -6.473 1.00 75.25 92 ARG A O 1
ATOM 772 N N . THR A 1 93 ? 14.918 -0.462 -5.067 1.00 73.69 93 THR A N 1
ATOM 773 C CA . THR A 1 93 ? 15.882 -0.988 -6.041 1.00 73.69 93 THR A CA 1
ATOM 774 C C . THR A 1 93 ? 15.439 -2.346 -6.582 1.00 73.69 93 THR A C 1
ATOM 776 O O . THR A 1 93 ? 15.404 -2.532 -7.792 1.00 73.69 93 THR A O 1
ATOM 779 N N . LEU A 1 94 ? 15.029 -3.265 -5.708 1.00 72.50 94 LEU A N 1
ATOM 780 C CA . LEU A 1 94 ? 14.563 -4.596 -6.106 1.00 72.50 94 LEU A CA 1
ATOM 781 C C . LEU A 1 94 ? 13.277 -4.538 -6.922 1.00 72.50 94 LEU A C 1
ATOM 783 O O . LEU A 1 94 ? 13.166 -5.227 -7.931 1.00 72.50 94 LEU A O 1
ATOM 787 N N . LEU A 1 95 ? 12.325 -3.696 -6.510 1.00 73.75 95 LEU A N 1
ATOM 788 C CA . LEU A 1 95 ? 11.084 -3.506 -7.249 1.00 73.75 95 LEU A CA 1
ATOM 789 C C . LEU A 1 95 ? 11.355 -2.940 -8.649 1.00 73.75 95 LEU A C 1
ATOM 791 O O . LEU A 1 95 ? 10.786 -3.434 -9.617 1.00 73.75 95 LEU A O 1
ATOM 795 N N . GLN A 1 96 ? 12.247 -1.950 -8.775 1.00 74.69 96 GLN A N 1
ATOM 796 C CA . GLN A 1 96 ? 12.636 -1.411 -10.081 1.00 74.69 96 GLN A CA 1
ATOM 797 C C . GLN A 1 96 ? 13.280 -2.482 -10.959 1.00 74.69 96 GLN A C 1
ATOM 799 O O . GLN A 1 96 ? 12.951 -2.572 -12.136 1.00 74.69 96 GLN A O 1
ATOM 804 N N . THR A 1 97 ? 14.180 -3.284 -10.391 1.00 69.50 97 THR A N 1
ATOM 805 C CA . THR A 1 97 ? 14.835 -4.389 -11.092 1.00 69.50 97 THR A CA 1
ATOM 806 C C . THR A 1 97 ? 13.817 -5.413 -11.586 1.00 69.50 97 THR A C 1
ATOM 808 O O . THR A 1 97 ? 13.762 -5.682 -12.779 1.00 69.50 97 THR A O 1
ATOM 811 N N . PHE A 1 98 ? 12.951 -5.913 -10.700 1.00 72.19 98 PHE A N 1
ATOM 812 C CA . PHE A 1 98 ? 11.903 -6.867 -11.060 1.00 72.19 98 PHE A CA 1
ATOM 813 C C . PHE A 1 98 ? 11.004 -6.332 -12.182 1.00 72.19 98 PHE A C 1
ATOM 815 O O . PHE A 1 98 ? 10.693 -7.046 -13.128 1.00 72.19 98 PHE A O 1
ATOM 822 N N . LEU A 1 99 ? 10.604 -5.060 -12.105 1.00 72.88 99 LEU A N 1
ATOM 823 C CA . LEU A 1 99 ? 9.779 -4.437 -13.137 1.00 72.88 99 LEU A CA 1
ATOM 824 C C . LEU A 1 99 ? 10.543 -4.246 -14.454 1.00 72.88 99 LEU A C 1
ATOM 826 O O . LEU A 1 99 ? 9.957 -4.423 -15.517 1.00 72.88 99 LEU A O 1
ATOM 830 N N . ALA A 1 100 ? 11.838 -3.929 -14.408 1.00 70.50 100 ALA A N 1
ATOM 831 C CA . ALA A 1 100 ? 12.682 -3.833 -15.598 1.00 70.50 100 ALA A CA 1
ATOM 832 C C . ALA A 1 100 ? 12.814 -5.174 -16.335 1.00 70.50 100 ALA A C 1
ATOM 834 O O . ALA A 1 100 ? 12.889 -5.203 -17.564 1.00 70.50 100 ALA A O 1
ATOM 835 N N . ASP A 1 101 ? 12.790 -6.280 -15.593 1.00 72.19 101 ASP A N 1
ATOM 836 C CA . ASP A 1 101 ? 12.895 -7.639 -16.132 1.00 72.19 101 ASP A CA 1
ATOM 837 C C . ASP A 1 101 ? 11.669 -8.049 -16.953 1.00 72.19 101 ASP A C 1
ATOM 839 O O . ASP A 1 101 ? 11.757 -8.934 -17.803 1.00 72.19 101 ASP A O 1
ATOM 843 N N . LEU A 1 102 ? 10.543 -7.358 -16.757 1.00 66.75 102 LEU A N 1
ATOM 844 C CA . LEU A 1 102 ? 9.334 -7.491 -17.572 1.00 66.75 102 LEU A CA 1
ATOM 845 C C . LEU A 1 102 ? 9.440 -6.742 -18.916 1.00 66.75 102 LEU A C 1
ATOM 847 O O . LEU A 1 102 ? 8.462 -6.653 -19.659 1.00 66.75 102 LEU A O 1
ATOM 851 N N . GLY A 1 103 ? 10.615 -6.194 -19.234 1.00 62.25 103 GLY A N 1
ATOM 852 C CA . GLY A 1 103 ? 10.894 -5.459 -20.460 1.00 62.25 103 GLY A CA 1
ATOM 853 C C . GLY A 1 103 ? 10.623 -3.959 -20.345 1.00 62.25 103 GLY A C 1
ATOM 854 O O . GLY A 1 103 ? 10.355 -3.411 -19.275 1.00 62.25 103 GLY A O 1
ATOM 855 N N . GLU A 1 104 ? 10.696 -3.276 -21.485 1.00 71.81 104 GLU A N 1
ATOM 856 C CA . GLU A 1 104 ? 10.579 -1.816 -21.581 1.00 71.81 104 GLU A CA 1
ATOM 857 C C . GLU A 1 104 ? 9.286 -1.243 -20.956 1.00 71.81 104 GLU A C 1
ATOM 859 O O . GLU A 1 104 ? 9.385 -0.269 -20.201 1.00 71.81 104 GLU A O 1
ATOM 864 N N . PRO A 1 105 ? 8.092 -1.851 -21.136 1.00 69.56 105 PRO A N 1
ATOM 865 C CA . PRO A 1 105 ? 6.880 -1.370 -20.471 1.00 69.56 105 PRO A CA 1
ATOM 866 C C . PRO A 1 105 ? 6.956 -1.459 -18.942 1.00 69.56 105 PRO A C 1
ATOM 868 O O . PRO A 1 105 ? 6.505 -0.550 -18.243 1.00 69.56 105 PRO A O 1
ATOM 871 N N . GLY A 1 106 ? 7.546 -2.535 -18.414 1.00 66.69 106 GLY A N 1
ATOM 872 C CA . GLY A 1 106 ? 7.723 -2.726 -16.978 1.00 66.69 106 GLY A CA 1
ATOM 873 C C . GLY A 1 106 ? 8.737 -1.744 -16.393 1.00 66.69 106 GLY A C 1
ATOM 874 O O . GLY A 1 106 ? 8.463 -1.113 -15.371 1.00 66.69 106 GLY A O 1
ATOM 875 N N . PHE A 1 107 ? 9.853 -1.513 -17.089 1.00 73.44 107 PHE A N 1
ATOM 876 C CA . PHE A 1 107 ? 10.839 -0.501 -16.709 1.00 73.44 107 PHE A CA 1
ATOM 877 C C . PHE A 1 107 ? 10.219 0.901 -16.614 1.00 73.44 107 PHE A C 1
ATOM 879 O O . PHE A 1 107 ? 10.374 1.579 -15.591 1.00 73.44 107 PHE A O 1
ATOM 886 N N . ALA A 1 108 ? 9.470 1.305 -17.647 1.00 71.62 108 ALA A N 1
ATOM 887 C CA . ALA A 1 108 ? 8.788 2.594 -17.695 1.00 71.62 108 ALA A CA 1
ATOM 888 C C . ALA A 1 108 ? 7.732 2.725 -16.586 1.00 71.62 108 ALA A C 1
ATOM 890 O O . ALA A 1 108 ? 7.619 3.779 -15.954 1.00 71.62 108 ALA A O 1
ATOM 891 N N . TYR A 1 109 ? 6.980 1.653 -16.311 1.00 75.75 109 TYR A N 1
ATOM 892 C CA . TYR A 1 109 ? 6.048 1.617 -15.187 1.00 75.75 109 TYR A CA 1
ATOM 893 C C . TYR A 1 109 ? 6.773 1.784 -13.846 1.00 75.75 109 TYR A C 1
ATOM 895 O O . TYR A 1 109 ? 6.347 2.600 -13.034 1.00 75.75 109 TYR A O 1
ATOM 903 N N . GLY A 1 110 ? 7.892 1.088 -13.628 1.00 76.25 110 GLY A N 1
ATOM 904 C CA . GLY A 1 110 ? 8.694 1.207 -12.408 1.00 76.25 110 GLY A CA 1
ATOM 905 C C . GLY A 1 110 ? 9.217 2.623 -12.169 1.00 76.25 110 GLY A C 1
ATOM 906 O O . GLY A 1 110 ? 9.066 3.157 -11.068 1.00 76.25 110 GLY A O 1
ATOM 907 N N . GLN A 1 111 ? 9.732 3.284 -13.213 1.00 76.88 111 GLN A N 1
ATOM 908 C CA . GLN A 1 111 ? 10.200 4.671 -13.115 1.00 76.88 111 GLN A CA 1
ATOM 909 C C . GLN A 1 111 ? 9.086 5.618 -12.654 1.00 76.88 111 GLN A C 1
ATOM 911 O O . GLN A 1 111 ? 9.308 6.440 -11.758 1.00 76.88 111 GLN A O 1
ATOM 916 N N . ARG A 1 112 ? 7.877 5.467 -13.214 1.00 77.00 112 ARG A N 1
ATOM 917 C CA . ARG A 1 112 ? 6.696 6.240 -12.798 1.00 77.00 112 ARG A CA 1
ATOM 918 C C . ARG A 1 112 ? 6.278 5.866 -11.378 1.00 77.00 112 ARG A C 1
ATOM 920 O O . ARG A 1 112 ? 6.194 6.735 -10.518 1.00 77.00 112 ARG A O 1
ATOM 927 N N . ALA A 1 113 ? 6.116 4.579 -11.079 1.00 74.19 113 ALA A N 1
ATOM 928 C CA . ALA A 1 113 ? 5.682 4.085 -9.773 1.00 74.19 113 ALA A CA 1
ATOM 929 C C . ALA A 1 113 ? 6.600 4.524 -8.615 1.00 74.19 113 ALA A C 1
ATOM 931 O O . ALA A 1 113 ? 6.126 4.824 -7.518 1.00 74.19 113 ALA A O 1
ATOM 932 N N . LEU A 1 114 ? 7.908 4.623 -8.859 1.00 77.88 114 LEU A N 1
ATOM 933 C CA . LEU A 1 114 ? 8.901 5.034 -7.862 1.00 77.88 114 LEU A CA 1
ATOM 934 C C . LEU A 1 114 ? 9.210 6.538 -7.869 1.00 77.88 114 LEU A C 1
ATOM 936 O O . LEU A 1 114 ? 9.868 7.033 -6.951 1.00 77.88 114 LEU A O 1
ATOM 940 N N . GLY A 1 115 ? 8.715 7.280 -8.861 1.00 72.69 115 GLY A N 1
ATOM 941 C CA . GLY A 1 115 ? 8.869 8.729 -8.943 1.00 72.69 115 GLY A CA 1
ATOM 942 C C . GLY A 1 115 ? 10.271 9.173 -9.376 1.00 72.69 115 GLY A C 1
ATOM 943 O O . GLY A 1 115 ? 10.749 10.228 -8.946 1.00 72.69 115 GLY A O 1
ATOM 944 N N . HIS A 1 116 ? 10.958 8.361 -10.184 1.00 71.69 116 HIS A N 1
ATOM 945 C CA . HIS A 1 116 ? 12.276 8.682 -10.729 1.00 71.69 116 HIS A CA 1
ATOM 946 C C . HIS A 1 116 ? 12.138 9.621 -11.941 1.00 71.69 116 HIS A C 1
ATOM 948 O O . HIS A 1 116 ? 11.528 9.265 -12.944 1.00 71.69 116 HIS A O 1
ATOM 954 N N . ARG A 1 117 ? 12.729 10.826 -11.868 1.00 59.47 117 ARG A N 1
ATOM 955 C CA . ARG A 1 117 ? 12.859 11.748 -13.012 1.00 59.47 117 ARG A CA 1
ATOM 956 C C . ARG A 1 117 ? 14.187 11.484 -13.731 1.00 59.47 117 ARG A C 1
ATOM 958 O O . ARG A 1 117 ? 15.229 11.917 -13.244 1.00 59.47 117 ARG A O 1
ATOM 965 N N . GLY A 1 118 ? 14.153 10.799 -14.872 1.00 55.03 118 GLY A N 1
ATOM 966 C CA . GLY A 1 118 ? 15.263 10.776 -15.833 1.00 55.03 118 GLY A CA 1
ATOM 967 C C . GLY A 1 118 ? 15.624 9.400 -16.399 1.00 55.03 118 GLY A C 1
ATOM 968 O O . GLY A 1 118 ? 15.578 8.387 -15.704 1.00 55.03 118 GLY A O 1
ATOM 969 N N . ASP A 1 119 ? 16.082 9.409 -17.653 1.00 50.97 119 ASP A N 1
ATOM 970 C CA . ASP A 1 119 ? 16.507 8.239 -18.446 1.00 50.97 119 ASP A CA 1
ATOM 971 C C . ASP A 1 119 ? 17.857 7.644 -18.013 1.00 50.97 119 ASP A C 1
ATOM 973 O O . ASP A 1 119 ? 18.314 6.626 -18.528 1.00 50.97 119 ASP A O 1
ATOM 977 N N . ARG A 1 120 ? 18.517 8.255 -17.023 1.00 48.72 120 ARG A N 1
ATOM 978 C CA . ARG A 1 120 ? 19.917 7.985 -16.650 1.00 48.72 120 ARG A CA 1
ATOM 979 C C . ARG A 1 120 ? 20.156 6.615 -15.991 1.00 48.72 120 ARG A C 1
ATOM 981 O O . ARG A 1 120 ? 21.260 6.347 -15.526 1.00 48.72 120 ARG A O 1
ATOM 988 N N . MET A 1 121 ? 19.133 5.764 -15.912 1.00 48.19 121 MET A N 1
ATOM 989 C CA . MET A 1 121 ? 19.154 4.484 -15.196 1.00 48.19 121 MET A CA 1
ATOM 990 C C . MET A 1 121 ? 19.096 3.247 -16.103 1.00 48.19 121 MET A C 1
ATOM 992 O O . MET A 1 121 ? 19.005 2.142 -15.582 1.00 48.19 121 MET A O 1
ATOM 996 N N . ILE A 1 122 ? 19.162 3.400 -17.430 1.00 46.84 122 ILE A N 1
ATOM 997 C CA . ILE A 1 122 ? 19.152 2.248 -18.353 1.00 46.84 122 ILE A CA 1
ATOM 998 C C . ILE A 1 122 ? 20.491 1.486 -18.309 1.00 46.84 122 ILE A C 1
ATOM 1000 O O . ILE A 1 122 ? 20.509 0.258 -18.358 1.00 46.84 122 ILE A O 1
ATOM 1004 N N . GLU A 1 123 ? 21.610 2.197 -18.143 1.00 48.66 123 GLU A N 1
ATOM 1005 C CA . GLU A 1 123 ? 22.958 1.614 -18.252 1.00 48.66 123 GLU A CA 1
ATOM 1006 C C . GLU A 1 123 ? 23.550 1.138 -16.918 1.00 48.66 123 GLU A C 1
ATOM 1008 O O . GLU A 1 123 ? 24.319 0.184 -16.885 1.00 48.66 123 GLU A O 1
ATOM 1013 N N . LYS A 1 124 ? 23.164 1.745 -15.787 1.00 46.12 124 LYS A N 1
ATOM 1014 C CA . LYS A 1 124 ? 23.775 1.442 -14.475 1.00 46.12 124 LYS A CA 1
ATOM 1015 C C . LYS A 1 124 ? 23.196 0.197 -13.780 1.00 46.12 124 LYS A C 1
ATOM 1017 O O . LYS A 1 124 ? 23.741 -0.241 -12.774 1.00 46.12 124 LYS A O 1
ATOM 1022 N N . TYR A 1 125 ? 22.097 -0.358 -14.295 1.00 50.72 125 TYR A N 1
ATOM 1023 C CA . TYR A 1 125 ? 21.376 -1.495 -13.699 1.00 50.72 125 TYR A CA 1
ATOM 1024 C C . TYR A 1 125 ? 21.675 -2.846 -14.347 1.00 50.72 125 TYR A C 1
ATOM 1026 O O . TYR A 1 125 ? 21.031 -3.842 -14.021 1.00 50.72 125 TYR A O 1
ATOM 1034 N N . ARG A 1 126 ? 22.652 -2.908 -15.252 1.00 47.75 126 ARG A N 1
ATOM 1035 C CA . ARG A 1 126 ? 22.978 -4.136 -15.972 1.00 47.75 126 ARG A CA 1
ATOM 1036 C C . ARG A 1 126 ? 24.333 -4.674 -15.551 1.00 47.75 126 ARG A C 1
ATOM 1038 O O . ARG A 1 126 ? 25.346 -4.381 -16.164 1.00 47.75 126 ARG A O 1
ATOM 1045 N N . ASP A 1 127 ? 24.284 -5.522 -14.534 1.00 52.12 127 ASP A N 1
ATOM 1046 C CA . ASP A 1 127 ? 25.043 -6.765 -14.546 1.00 52.12 127 ASP A CA 1
ATOM 1047 C C . ASP A 1 127 ? 24.104 -7.867 -14.057 1.00 52.12 127 ASP A C 1
ATOM 1049 O O . ASP A 1 127 ? 23.538 -7.780 -12.965 1.00 52.12 127 ASP A O 1
ATOM 1053 N N . GLU A 1 128 ? 23.906 -8.899 -14.878 1.00 51.09 128 GLU A N 1
ATOM 1054 C CA . GLU A 1 128 ? 23.027 -10.044 -14.589 1.00 51.09 128 GLU A CA 1
ATOM 1055 C C . GLU A 1 128 ? 23.359 -10.672 -13.224 1.00 51.09 128 GLU A C 1
ATOM 1057 O O . GLU A 1 128 ? 22.475 -11.065 -12.464 1.00 51.09 128 GLU A O 1
ATOM 1062 N N . ILE A 1 129 ? 24.645 -10.671 -12.869 1.00 50.28 129 ILE A N 1
ATOM 1063 C CA . ILE A 1 129 ? 25.160 -11.156 -11.588 1.00 50.28 129 ILE A CA 1
ATOM 1064 C C . ILE A 1 129 ? 24.729 -10.247 -10.434 1.00 50.28 129 ILE A C 1
ATOM 1066 O O . ILE A 1 129 ? 24.270 -10.751 -9.414 1.00 50.28 129 ILE A O 1
ATOM 1070 N N . ALA A 1 130 ? 24.814 -8.921 -10.580 1.00 48.16 130 ALA A N 1
ATOM 1071 C CA . ALA A 1 130 ? 24.375 -7.980 -9.546 1.00 48.16 130 ALA A CA 1
ATOM 1072 C C . ALA A 1 130 ? 22.853 -8.046 -9.335 1.00 48.16 130 ALA A C 1
ATOM 1074 O O . ALA A 1 130 ? 22.366 -7.925 -8.206 1.00 48.16 130 ALA A O 1
ATOM 1075 N N . ARG A 1 131 ? 22.111 -8.306 -10.418 1.00 50.91 131 ARG A N 1
ATOM 1076 C CA . ARG A 1 131 ? 20.663 -8.517 -10.431 1.00 50.91 131 ARG A CA 1
ATOM 1077 C C . ARG A 1 131 ? 20.270 -9.767 -9.645 1.00 50.91 131 ARG A C 1
ATOM 1079 O O . ARG A 1 131 ? 19.495 -9.684 -8.693 1.00 50.91 131 ARG A O 1
ATOM 1086 N N . GLN A 1 132 ? 20.873 -10.904 -9.995 1.00 54.31 132 GLN A N 1
ATOM 1087 C CA . GLN A 1 132 ? 20.655 -12.179 -9.316 1.00 54.31 132 GLN A CA 1
ATOM 1088 C C . GLN A 1 132 ? 21.130 -12.134 -7.864 1.00 54.31 132 GLN A C 1
ATOM 1090 O O . GLN A 1 132 ? 20.447 -12.658 -6.992 1.00 54.31 132 GLN A O 1
ATOM 1095 N N . LEU A 1 133 ? 22.260 -11.484 -7.584 1.00 52.91 133 LEU A N 1
ATOM 1096 C CA . LEU A 1 133 ? 22.798 -11.357 -6.234 1.00 52.91 133 LEU A CA 1
ATOM 1097 C C . LEU A 1 133 ? 21.908 -10.480 -5.352 1.00 52.91 133 LEU A C 1
ATOM 1099 O O . LEU A 1 133 ? 21.594 -10.884 -4.243 1.00 52.91 133 LEU A O 1
ATOM 1103 N N . SER A 1 134 ? 21.440 -9.326 -5.836 1.00 51.38 134 SER A N 1
ATOM 1104 C CA . SER A 1 134 ? 20.542 -8.457 -5.057 1.00 51.38 134 SER A CA 1
ATOM 1105 C C . SER A 1 134 ? 19.190 -9.125 -4.810 1.00 51.38 134 SER A C 1
ATOM 1107 O O . SER A 1 134 ? 18.683 -9.085 -3.692 1.00 51.38 134 SER A O 1
ATOM 1109 N N . ALA A 1 135 ? 18.624 -9.772 -5.836 1.00 51.88 135 ALA A N 1
ATOM 1110 C CA . ALA A 1 135 ? 17.374 -10.515 -5.721 1.00 51.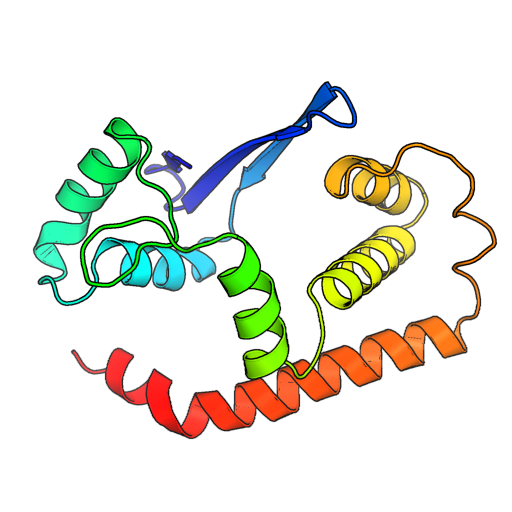88 135 ALA A CA 1
ATOM 1111 C C . ALA A 1 135 ? 17.504 -11.707 -4.765 1.00 51.88 135 ALA A C 1
ATOM 1113 O O . ALA A 1 135 ? 16.623 -11.898 -3.933 1.00 51.88 135 ALA A O 1
ATOM 1114 N N . ARG A 1 136 ? 18.612 -12.461 -4.826 1.00 57.31 136 ARG A N 1
ATOM 1115 C CA . ARG A 1 136 ? 18.915 -13.540 -3.873 1.00 57.31 136 ARG A CA 1
ATOM 1116 C C . ARG A 1 136 ? 19.113 -13.002 -2.468 1.00 57.31 136 ARG A C 1
ATOM 1118 O O . ARG A 1 136 ? 18.411 -13.447 -1.585 1.00 57.31 136 ARG A O 1
ATOM 1125 N N . LEU A 1 137 ? 19.962 -11.998 -2.260 1.00 53.19 137 LEU A N 1
ATOM 1126 C CA . LEU A 1 137 ? 20.204 -11.415 -0.935 1.00 53.19 137 LEU A CA 1
ATOM 1127 C C . LEU A 1 137 ? 18.920 -10.891 -0.296 1.00 53.19 137 LEU A C 1
ATOM 1129 O O . LEU A 1 137 ? 18.696 -11.086 0.892 1.00 53.19 137 LEU A O 1
ATOM 1133 N N . ALA A 1 138 ? 18.062 -10.247 -1.082 1.00 50.12 138 ALA A N 1
ATOM 1134 C CA . ALA A 1 138 ? 16.781 -9.782 -0.594 1.00 50.12 138 ALA A CA 1
ATOM 1135 C C . ALA A 1 138 ? 15.813 -10.930 -0.338 1.00 50.12 138 ALA A C 1
ATOM 1137 O O . ALA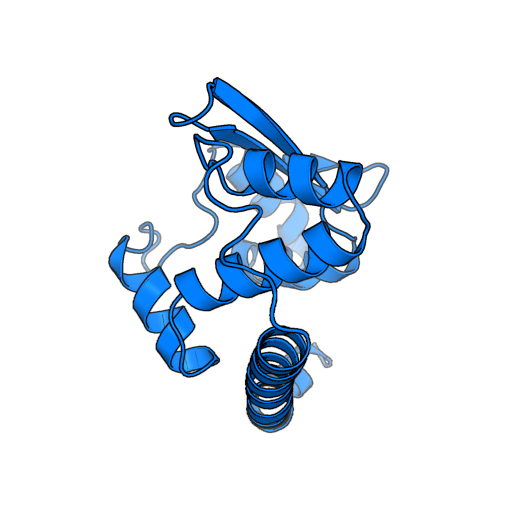 A 1 138 ? 15.211 -10.967 0.723 1.00 50.12 138 ALA A O 1
ATOM 1138 N N . SER A 1 139 ? 15.671 -11.869 -1.277 1.00 51.97 139 SER A N 1
ATOM 1139 C CA . SER A 1 139 ? 14.820 -13.049 -1.116 1.00 51.97 139 SER A CA 1
ATOM 1140 C C . SER A 1 139 ? 15.255 -13.890 0.079 1.00 51.97 139 SER A C 1
ATOM 1142 O O . SER A 1 139 ? 14.403 -14.336 0.833 1.00 51.97 139 SER A O 1
ATOM 1144 N N . ASP A 1 140 ? 16.555 -14.058 0.293 1.00 58.09 140 ASP A N 1
ATOM 1145 C CA . ASP A 1 140 ? 17.142 -14.766 1.424 1.00 58.09 140 ASP A CA 1
ATOM 1146 C C . ASP A 1 140 ? 16.926 -13.978 2.717 1.00 58.09 140 ASP A C 1
ATOM 1148 O O . ASP A 1 140 ? 16.531 -14.570 3.717 1.00 58.09 140 ASP A O 1
ATOM 1152 N N . ALA A 1 141 ? 17.093 -12.650 2.714 1.00 52.03 141 ALA A N 1
ATOM 1153 C CA . ALA A 1 141 ? 16.782 -11.807 3.870 1.00 52.03 141 ALA A CA 1
ATOM 1154 C C . ALA A 1 141 ? 15.284 -11.853 4.224 1.00 52.03 141 ALA A C 1
ATOM 1156 O O . ALA A 1 141 ? 14.927 -12.034 5.389 1.00 52.03 141 ALA A O 1
ATOM 1157 N N . PHE A 1 142 ? 14.405 -11.767 3.222 1.00 49.81 142 PHE A N 1
ATOM 1158 C CA . PHE A 1 142 ? 12.957 -11.881 3.374 1.00 49.81 142 PHE A CA 1
ATOM 1159 C C . PHE A 1 142 ? 12.557 -13.278 3.846 1.00 49.81 142 PHE A C 1
ATOM 1161 O O . PHE A 1 142 ? 11.798 -13.382 4.798 1.00 49.81 142 PHE A O 1
ATOM 1168 N N . ALA A 1 143 ? 13.064 -14.346 3.231 1.00 52.62 143 ALA A N 1
ATOM 1169 C CA . ALA A 1 143 ? 12.708 -15.723 3.563 1.00 52.62 143 ALA A CA 1
ATOM 1170 C C . ALA A 1 143 ? 13.255 -16.138 4.932 1.00 52.62 143 ALA A C 1
ATOM 1172 O O . ALA A 1 143 ? 12.512 -16.690 5.737 1.00 52.62 143 ALA A O 1
ATOM 1173 N N . THR A 1 144 ? 14.516 -15.819 5.233 1.00 51.91 144 THR A N 1
ATOM 1174 C CA . THR A 1 144 ? 15.145 -16.125 6.528 1.00 51.91 144 THR A CA 1
ATOM 1175 C C . THR A 1 144 ? 14.422 -15.408 7.657 1.00 51.91 144 THR A C 1
ATOM 1177 O O . THR A 1 144 ? 14.141 -16.004 8.697 1.00 51.91 144 THR A O 1
ATOM 1180 N N . ARG A 1 145 ? 14.076 -14.131 7.462 1.00 48.69 145 ARG A N 1
ATOM 1181 C CA . ARG A 1 145 ? 13.455 -13.346 8.525 1.00 48.69 145 ARG A CA 1
ATOM 1182 C C . ARG A 1 145 ? 11.945 -13.543 8.618 1.00 48.69 145 ARG A C 1
ATOM 1184 O O . ARG A 1 145 ? 11.428 -13.606 9.726 1.00 48.69 145 ARG A O 1
ATOM 1191 N N . ALA A 1 146 ? 11.248 -13.771 7.503 1.00 46.62 146 ALA A N 1
ATOM 1192 C CA . ALA A 1 146 ? 9.863 -14.238 7.523 1.00 46.62 146 ALA A CA 1
ATOM 1193 C C . ALA A 1 146 ? 9.743 -15.621 8.174 1.00 46.62 146 ALA A C 1
ATOM 1195 O O . ALA A 1 146 ? 8.793 -15.837 8.910 1.00 46.62 146 ALA A O 1
ATOM 1196 N N . ALA A 1 147 ? 10.700 -16.535 7.974 1.00 52.28 147 ALA A N 1
ATOM 1197 C CA . ALA A 1 147 ? 10.724 -17.821 8.673 1.00 52.28 147 ALA A CA 1
ATOM 1198 C C . ALA A 1 147 ? 10.969 -17.662 10.184 1.00 52.28 147 ALA A C 1
ATOM 1200 O O . ALA A 1 147 ? 10.380 -18.398 10.973 1.00 52.28 147 ALA A O 1
ATOM 1201 N N . ALA A 1 148 ? 11.782 -16.680 10.590 1.00 50.62 148 ALA A N 1
ATOM 1202 C CA . ALA A 1 148 ? 11.981 -16.345 11.999 1.00 50.62 148 ALA A CA 1
ATOM 1203 C C . ALA A 1 148 ? 10.703 -15.769 12.645 1.00 50.62 148 ALA A C 1
ATOM 1205 O O . ALA A 1 148 ? 10.313 -16.223 13.712 1.00 50.62 148 ALA A O 1
ATOM 1206 N N . PHE A 1 149 ? 9.997 -14.850 11.975 1.00 46.03 149 PHE A N 1
ATOM 1207 C CA . PHE A 1 149 ? 8.740 -14.272 12.482 1.00 46.03 149 PHE A CA 1
ATOM 1208 C C . PHE A 1 149 ? 7.516 -15.198 12.333 1.00 46.03 149 PHE A C 1
ATOM 1210 O O . PHE A 1 149 ? 6.563 -15.100 13.103 1.00 46.03 149 PHE A O 1
ATOM 1217 N N . ALA A 1 150 ? 7.516 -16.116 11.362 1.00 44.59 150 ALA A N 1
ATOM 1218 C CA . ALA A 1 150 ? 6.426 -17.074 11.159 1.00 44.59 150 ALA A CA 1
ATOM 1219 C C . ALA A 1 150 ? 6.336 -18.124 12.276 1.00 44.59 150 ALA A C 1
ATOM 1221 O O . ALA A 1 150 ? 5.271 -18.722 12.452 1.00 44.59 150 ALA A O 1
ATOM 1222 N N . ASN A 1 151 ? 7.426 -18.355 13.014 1.00 42.75 151 ASN A N 1
ATOM 1223 C CA . ASN A 1 151 ? 7.413 -19.252 14.164 1.00 42.75 151 ASN A C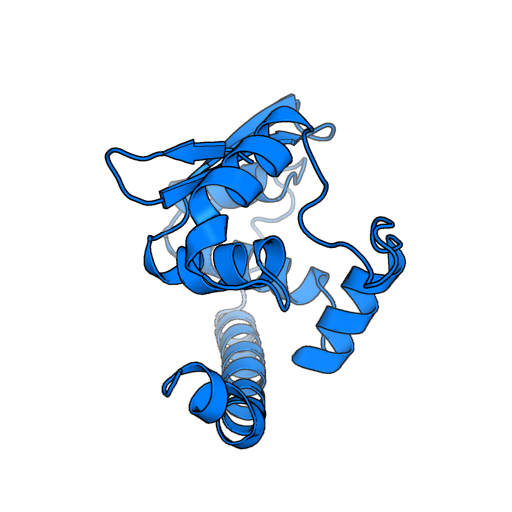A 1
ATOM 1224 C C . ASN A 1 151 ? 6.895 -18.592 15.446 1.00 42.75 151 ASN A C 1
ATOM 1226 O O . ASN A 1 151 ? 6.299 -19.317 16.240 1.00 42.75 151 ASN A O 1
ATOM 1230 N N . ASP A 1 152 ? 7.043 -17.273 15.604 1.00 43.94 152 ASP A N 1
ATOM 1231 C CA . ASP A 1 152 ? 6.735 -16.608 16.876 1.00 43.94 152 ASP A CA 1
ATOM 1232 C C . ASP A 1 152 ? 5.344 -15.943 16.944 1.00 43.94 152 ASP A C 1
ATOM 1234 O O . ASP A 1 152 ? 4.789 -15.933 18.031 1.00 43.94 152 ASP A O 1
ATOM 1238 N N . ASP A 1 153 ? 4.708 -15.489 15.846 1.00 48.31 153 ASP A N 1
ATOM 1239 C CA . ASP A 1 153 ? 3.498 -14.632 15.997 1.00 48.31 153 ASP A CA 1
ATOM 1240 C C . ASP A 1 153 ? 2.275 -14.940 15.109 1.00 48.31 153 ASP A C 1
ATOM 1242 O O . ASP A 1 153 ? 1.162 -14.507 15.404 1.00 48.31 153 ASP A O 1
ATOM 1246 N N . ILE A 1 154 ? 2.395 -15.686 14.004 1.00 40.97 154 ILE A N 1
ATOM 1247 C CA . ILE A 1 154 ? 1.239 -15.836 13.087 1.00 40.97 154 ILE A CA 1
ATOM 1248 C C . ILE A 1 154 ? 0.274 -16.943 13.533 1.00 40.97 154 ILE A C 1
ATOM 1250 O O . ILE A 1 154 ? -0.906 -16.901 13.192 1.00 40.97 154 ILE A O 1
ATOM 1254 N N . LYS A 1 155 ? 0.734 -17.935 14.305 1.00 39.22 155 LYS A N 1
ATOM 1255 C CA . LYS A 1 155 ? -0.132 -19.039 14.751 1.00 39.22 155 LYS A CA 1
ATOM 1256 C C . LYS A 1 155 ? -1.186 -18.590 15.765 1.00 39.22 155 LYS A C 1
ATOM 1258 O O . LYS A 1 155 ? -2.269 -19.165 15.761 1.00 39.22 155 LYS A O 1
ATOM 1263 N N . GLU A 1 156 ? -0.910 -17.567 16.571 1.00 41.59 156 GLU A N 1
ATOM 1264 C CA . GLU A 1 156 ? -1.881 -17.034 17.538 1.00 41.59 156 GLU A CA 1
ATOM 1265 C C . GLU A 1 156 ? -3.012 -16.235 16.867 1.00 41.59 156 GLU A C 1
ATOM 1267 O O . GLU A 1 156 ? -4.132 -16.229 17.360 1.00 41.59 156 GLU A O 1
ATOM 1272 N N . LEU A 1 157 ? -2.772 -15.670 15.679 1.00 38.97 157 LEU A N 1
ATOM 1273 C CA . LEU A 1 157 ? -3.778 -14.974 14.860 1.00 38.97 157 LEU A CA 1
ATOM 1274 C C . LEU A 1 157 ? -4.653 -15.906 13.999 1.00 38.97 157 LEU A C 1
ATOM 1276 O O . LEU A 1 157 ? -5.483 -15.431 13.225 1.00 38.97 157 LEU A O 1
ATOM 1280 N N . LEU A 1 158 ? -4.442 -17.225 14.069 1.00 38.62 158 LEU A N 1
ATOM 1281 C CA . LEU A 1 158 ? -5.171 -18.221 13.271 1.00 38.62 158 LEU A CA 1
ATOM 1282 C C . LEU A 1 158 ? -6.187 -19.040 14.089 1.00 38.62 158 LEU A C 1
ATOM 1284 O O . LEU A 1 158 ? -6.839 -19.911 13.513 1.00 38.62 158 LEU A O 1
ATOM 1288 N N . TRP A 1 159 ? -6.334 -18.774 15.396 1.00 37.62 159 TRP A N 1
ATOM 1289 C CA . TRP A 1 159 ? -7.206 -19.543 16.302 1.00 37.62 159 TRP A CA 1
ATOM 1290 C C . TRP A 1 159 ? -8.075 -18.700 17.257 1.00 37.62 159 TRP A C 1
ATOM 1292 O O . TRP A 1 159 ? -8.404 -19.166 18.349 1.00 37.62 159 TRP A O 1
ATOM 1302 N N . THR A 1 160 ? -8.515 -17.515 16.838 1.00 38.66 160 THR A N 1
ATOM 1303 C CA . THR A 1 160 ? -9.620 -16.759 17.462 1.00 38.66 160 THR A CA 1
ATOM 1304 C C . THR A 1 160 ? -10.460 -16.064 16.399 1.00 38.66 160 THR A C 1
ATOM 1306 O O . THR A 1 160 ? -11.655 -15.831 16.686 1.00 38.66 160 THR A O 1
#